Protein AF-A0A2M8PMB7-F1 (afdb_monomer)

Sequence (41 aa):
MYVCLCNAVTDSDIMEAVEDGAVHVSQLAERCGLGTCCGIC

Solvent-accessible surface area (backbone atoms only — not comparable to full-atom values): 2470 Å² total; per-residue (Å²): 101,79,57,23,77,91,58,70,29,31,51,65,58,52,51,51,43,38,75,74,64,43,87,46,69,69,49,40,27,71,73,56,40,47,44,73,79,86,60,83,88

Foldseek 3Di:
DQPDPVQRDDPVNVVVQVVVPDPDVVSVCVRRVPCVPPNPD

Structure (mmCIF, N/CA/C/O backbone):
data_AF-A0A2M8PMB7-F1
#
_entry.id   AF-A0A2M8PMB7-F1
#
loop_
_atom_site.group_PDB
_atom_site.id
_atom_site.type_symbol
_atom_site.label_atom_id
_atom_site.label_alt_id
_atom_site.label_comp_id
_atom_site.label_asym_id
_atom_site.label_entity_id
_atom_site.label_seq_id
_atom_site.pdbx_PDB_ins_code
_atom_site.Cartn_x
_atom_site.Cartn_y
_atom_site.Cartn_z
_atom_site.occupancy
_atom_site.B_iso_or_equiv
_atom_site.auth_seq_id
_atom_site.auth_comp_id
_atom_site.auth_asym_id
_atom_site.auth_atom_id
_atom_site.pdbx_PDB_model_num
ATOM 1 N N . MET A 1 1 ? 8.057 5.140 10.392 1.00 91.94 1 MET A N 1
ATOM 2 C CA . MET A 1 1 ? 9.179 4.505 9.656 1.00 91.94 1 MET A CA 1
ATOM 3 C C . MET A 1 1 ? 8.815 4.337 8.185 1.00 91.94 1 MET A C 1
ATOM 5 O O . MET A 1 1 ? 7.672 4.022 7.897 1.00 91.94 1 MET A O 1
ATOM 9 N N . TYR A 1 2 ? 9.760 4.520 7.253 1.00 96.81 2 TYR A N 1
ATOM 10 C CA . TYR A 1 2 ? 9.524 4.152 5.849 1.00 96.81 2 TYR A CA 1
ATOM 11 C C . TYR A 1 2 ? 9.523 2.633 5.689 1.00 96.81 2 TYR A C 1
ATOM 13 O O . TYR A 1 2 ? 10.499 1.974 6.046 1.00 96.81 2 TYR A O 1
ATOM 21 N N . VAL A 1 3 ? 8.434 2.112 5.135 1.00 96.81 3 VAL A N 1
ATOM 22 C CA . VAL A 1 3 ? 8.252 0.695 4.816 1.00 96.81 3 VAL A CA 1
ATOM 23 C C . VAL A 1 3 ? 8.589 0.455 3.346 1.00 96.81 3 VAL A C 1
ATOM 25 O O . VAL A 1 3 ? 9.465 -0.351 3.049 1.00 96.81 3 VAL A O 1
ATOM 28 N N . CYS A 1 4 ? 7.999 1.219 2.419 1.00 97.69 4 CYS A N 1
ATOM 29 C CA . CYS A 1 4 ? 8.366 1.171 1.001 1.00 97.69 4 CYS A CA 1
ATOM 30 C C . CYS A 1 4 ? 9.191 2.399 0.623 1.00 97.69 4 CYS A C 1
ATOM 32 O O . CYS A 1 4 ? 8.658 3.501 0.518 1.00 97.69 4 CYS A O 1
ATOM 34 N N . LEU A 1 5 ? 10.484 2.213 0.351 1.00 97.31 5 LEU A N 1
ATOM 35 C CA . LEU A 1 5 ? 11.344 3.329 -0.051 1.00 97.31 5 LEU A CA 1
ATOM 36 C C . LEU A 1 5 ? 11.061 3.804 -1.485 1.00 97.31 5 LEU A C 1
ATOM 38 O O . LEU A 1 5 ? 11.164 4.991 -1.767 1.00 97.31 5 LEU A O 1
ATOM 42 N N . CYS A 1 6 ? 10.676 2.894 -2.385 1.00 97.81 6 CYS A N 1
ATOM 43 C CA . CYS A 1 6 ? 10.399 3.234 -3.783 1.00 97.81 6 CYS A CA 1
ATOM 44 C C . CYS A 1 6 ? 9.203 4.172 -3.943 1.00 97.81 6 CYS A C 1
ATOM 46 O O . CYS A 1 6 ? 9.254 5.074 -4.771 1.00 97.81 6 CYS A O 1
ATOM 48 N N . ASN A 1 7 ? 8.157 3.955 -3.145 1.00 96.88 7 ASN A N 1
ATOM 49 C CA . ASN A 1 7 ? 6.909 4.714 -3.212 1.00 96.88 7 ASN A CA 1
ATOM 50 C C . ASN A 1 7 ? 6.704 5.608 -1.981 1.00 96.88 7 ASN A C 1
ATOM 52 O O . ASN A 1 7 ? 5.606 6.099 -1.759 1.00 96.88 7 ASN A O 1
ATOM 56 N N . ALA A 1 8 ? 7.763 5.810 -1.187 1.00 97.19 8 ALA A N 1
ATOM 57 C CA . ALA A 1 8 ? 7.763 6.620 0.030 1.00 97.19 8 ALA A CA 1
ATOM 58 C C . ALA A 1 8 ? 6.613 6.293 1.008 1.00 97.19 8 ALA A C 1
ATOM 60 O O . ALA A 1 8 ? 6.105 7.186 1.677 1.00 97.19 8 ALA A O 1
ATOM 61 N N . VAL A 1 9 ? 6.230 5.015 1.118 1.00 97.69 9 VAL A N 1
ATOM 62 C CA . VAL A 1 9 ? 5.154 4.564 2.017 1.00 97.69 9 VAL A CA 1
ATOM 63 C C . VAL A 1 9 ? 5.703 4.390 3.423 1.00 97.69 9 VAL A C 1
ATOM 65 O O . VAL A 1 9 ? 6.705 3.695 3.630 1.00 97.69 9 VAL A O 1
ATOM 68 N N . THR A 1 10 ? 5.027 4.985 4.391 1.00 98.12 10 THR A N 1
ATOM 69 C CA . THR A 1 10 ? 5.325 4.900 5.816 1.00 98.12 10 THR A CA 1
ATOM 70 C C . THR A 1 10 ? 4.403 3.917 6.535 1.00 98.1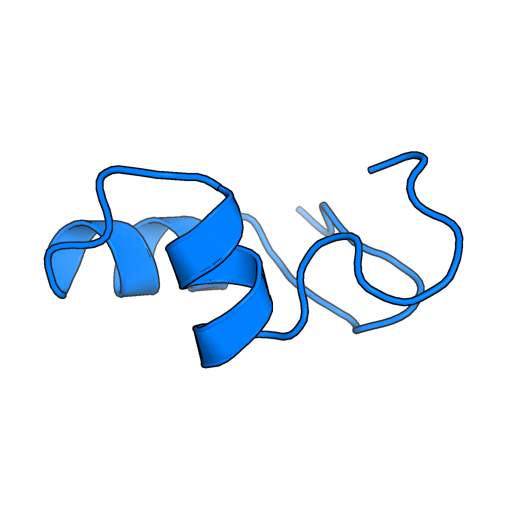2 10 THR A C 1
ATOM 72 O O . THR A 1 10 ? 3.363 3.504 6.030 1.00 98.12 10 THR A O 1
ATOM 75 N N . ASP A 1 11 ? 4.794 3.525 7.741 1.00 97.12 11 ASP A N 1
ATOM 76 C CA . ASP A 1 11 ? 3.937 2.810 8.688 1.00 97.12 11 ASP A CA 1
ATOM 77 C C . ASP A 1 11 ? 2.626 3.550 8.978 1.00 97.12 11 ASP A C 1
ATOM 79 O O . ASP A 1 11 ? 1.586 2.903 9.078 1.00 97.12 11 ASP A O 1
ATOM 83 N N . SER A 1 12 ? 2.657 4.882 9.066 1.00 97.25 12 SER A N 1
ATOM 84 C CA . SER A 1 12 ? 1.453 5.705 9.214 1.00 97.25 12 SER 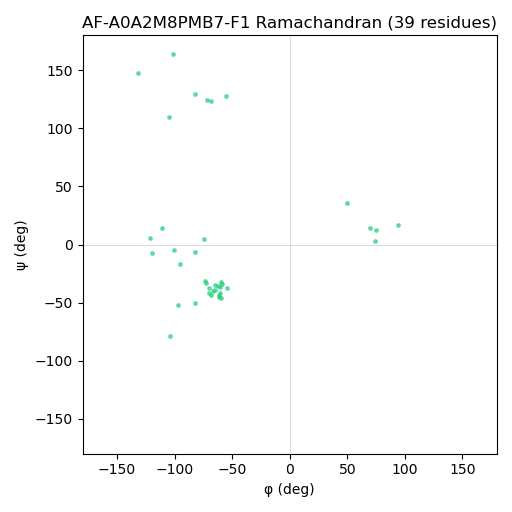A CA 1
ATOM 85 C C . SER A 1 12 ? 0.502 5.558 8.026 1.00 97.25 12 SER A C 1
ATOM 87 O O . SER A 1 12 ? -0.686 5.357 8.245 1.00 97.25 12 SER A O 1
ATOM 89 N N . ASP A 1 13 ? 1.015 5.562 6.791 1.00 96.69 13 ASP A N 1
ATOM 90 C CA . ASP A 1 13 ? 0.184 5.390 5.587 1.00 96.69 13 ASP A CA 1
ATOM 91 C C . ASP A 1 13 ? -0.466 3.996 5.541 1.00 96.69 13 ASP A C 1
ATOM 93 O O . ASP A 1 13 ? -1.595 3.827 5.080 1.00 96.69 13 ASP A O 1
ATOM 97 N N . ILE A 1 14 ? 0.244 2.972 6.032 1.00 96.50 14 ILE A N 1
ATOM 98 C CA . ILE A 1 14 ? -0.307 1.617 6.155 1.00 96.50 14 ILE A CA 1
ATOM 99 C C . ILE A 1 14 ? -1.396 1.585 7.228 1.00 96.50 14 ILE A C 1
ATOM 101 O O . ILE A 1 14 ? -2.440 0.978 7.002 1.00 96.50 14 ILE A O 1
ATOM 105 N N . MET A 1 15 ? -1.168 2.225 8.378 1.00 97.12 15 MET A N 1
ATOM 106 C CA . MET A 1 15 ? -2.166 2.303 9.447 1.00 97.12 15 MET A CA 1
ATOM 107 C C . MET A 1 15 ? -3.431 3.026 8.979 1.00 97.12 15 MET A C 1
ATOM 109 O O . MET A 1 15 ? -4.517 2.490 9.170 1.00 97.12 15 MET A O 1
ATOM 113 N N . GLU A 1 16 ? -3.298 4.154 8.282 1.00 97.06 16 GLU A N 1
ATOM 114 C CA . GLU A 1 16 ? -4.428 4.879 7.687 1.00 97.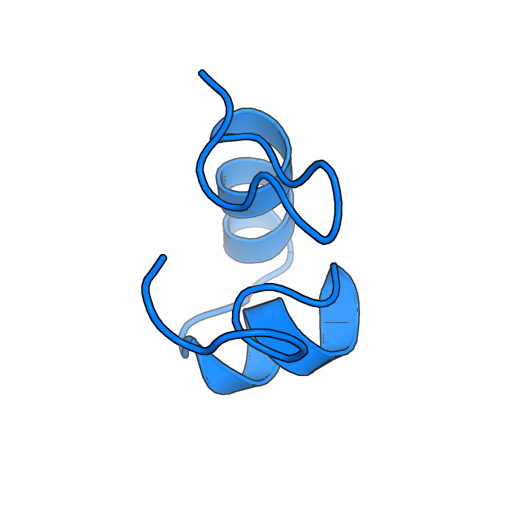06 16 GLU A CA 1
ATOM 115 C C . GLU A 1 16 ? -5.194 4.000 6.687 1.00 97.06 16 GLU A C 1
ATOM 117 O O . GLU A 1 16 ? -6.415 3.87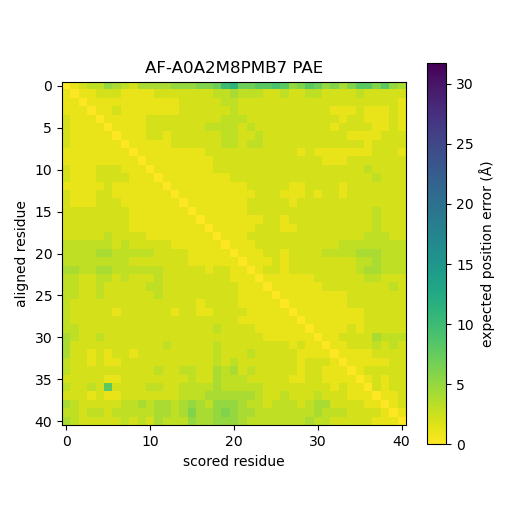6 6.761 1.00 97.06 16 GLU A O 1
ATOM 122 N N . ALA A 1 17 ? -4.487 3.289 5.802 1.00 96.56 17 ALA A N 1
ATOM 123 C CA . ALA A 1 17 ? -5.134 2.381 4.860 1.00 96.56 17 ALA A CA 1
ATOM 124 C C . ALA A 1 17 ? -5.884 1.230 5.560 1.00 96.56 17 ALA A C 1
ATOM 126 O O . ALA A 1 17 ? -6.937 0.808 5.076 1.00 96.56 17 ALA A O 1
ATOM 127 N N . VAL A 1 18 ? -5.364 0.720 6.683 1.00 97.00 18 VAL A N 1
ATOM 128 C CA . VAL A 1 18 ? -6.027 -0.308 7.505 1.00 97.00 18 VAL A CA 1
ATOM 129 C C . VAL A 1 18 ? -7.256 0.257 8.218 1.00 97.00 18 VAL A C 1
ATOM 131 O O . VAL A 1 18 ? -8.295 -0.406 8.232 1.00 97.00 18 VAL A O 1
ATOM 134 N N . GLU A 1 19 ? -7.180 1.473 8.761 1.00 97.44 19 GLU A N 1
ATOM 135 C 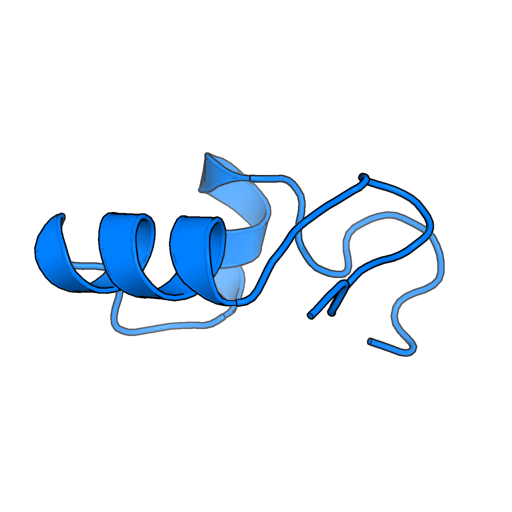CA . GLU A 1 19 ? -8.329 2.180 9.349 1.00 97.44 19 GLU A CA 1
ATOM 136 C C . GLU A 1 19 ? -9.441 2.409 8.314 1.00 97.44 19 GLU A C 1
ATOM 138 O O . GLU A 1 19 ? -10.621 2.216 8.610 1.00 97.44 19 GLU A O 1
ATOM 143 N N . ASP A 1 20 ? -9.058 2.675 7.067 1.00 96.00 20 ASP A N 1
ATOM 144 C CA . ASP A 1 20 ? -9.946 2.763 5.908 1.00 96.00 20 ASP A CA 1
ATOM 145 C C . ASP A 1 20 ? -10.460 1.401 5.386 1.00 96.00 20 ASP A C 1
ATOM 147 O O . ASP A 1 20 ? -11.135 1.328 4.348 1.00 96.00 20 ASP A O 1
ATOM 151 N N . GLY A 1 21 ? -10.136 0.302 6.070 1.00 96.81 21 GLY A N 1
ATOM 152 C CA . GLY A 1 21 ? -10.647 -1.037 5.782 1.00 96.81 21 GLY A CA 1
ATOM 153 C C . GLY A 1 21 ? -9.773 -1.894 4.864 1.00 96.81 21 GLY A C 1
ATOM 154 O O . GLY A 1 21 ? -10.264 -2.891 4.327 1.00 96.81 21 GLY A O 1
ATOM 155 N N . ALA A 1 22 ? -8.498 -1.551 4.659 1.00 97.44 22 ALA A N 1
ATOM 156 C CA . ALA A 1 22 ? -7.562 -2.463 4.008 1.00 97.44 22 ALA A CA 1
ATOM 157 C C . ALA A 1 22 ? -7.269 -3.674 4.913 1.00 97.44 22 ALA A C 1
ATOM 159 O O . ALA A 1 22 ? -6.802 -3.544 6.041 1.00 97.44 22 ALA A O 1
ATOM 160 N N . VAL A 1 23 ? -7.513 -4.871 4.387 1.00 97.00 23 VAL A N 1
ATOM 161 C CA . VAL A 1 23 ? -7.274 -6.167 5.047 1.00 97.00 23 VAL A CA 1
ATOM 162 C C . VAL A 1 23 ? -6.283 -7.045 4.275 1.00 97.00 23 VAL A C 1
ATOM 164 O O . VAL A 1 23 ? -5.856 -8.091 4.765 1.00 97.00 23 VAL A O 1
ATOM 167 N N . HIS A 1 24 ? -5.890 -6.624 3.069 1.00 97.00 24 HIS A N 1
ATOM 168 C CA . HIS A 1 24 ? -4.937 -7.329 2.216 1.00 97.00 24 HIS A CA 1
ATOM 169 C C . HIS A 1 24 ? -3.851 -6.395 1.681 1.00 97.00 24 HIS A C 1
ATOM 171 O O . HIS A 1 24 ? -4.106 -5.236 1.362 1.00 97.00 24 HIS A O 1
ATOM 177 N N . VAL A 1 25 ? -2.642 -6.933 1.491 1.00 94.12 25 VAL A N 1
ATOM 178 C CA . VAL A 1 25 ? -1.499 -6.187 0.929 1.00 94.12 25 VAL A CA 1
ATOM 179 C C . VAL A 1 25 ? -1.799 -5.661 -0.477 1.00 94.12 25 VAL A C 1
ATOM 181 O O . VAL A 1 25 ? -1.366 -4.569 -0.823 1.00 94.12 25 VAL A O 1
ATOM 184 N N . SER A 1 26 ? -2.604 -6.376 -1.271 1.00 96.19 26 SER A N 1
ATOM 185 C CA . SER A 1 26 ? -3.049 -5.894 -2.585 1.00 96.19 26 SER A CA 1
ATOM 186 C C . SER A 1 26 ? -3.814 -4.570 -2.499 1.00 96.19 26 SER A C 1
ATOM 188 O O . SER A 1 26 ? -3.659 -3.719 -3.365 1.00 96.19 26 SER A O 1
ATOM 190 N N . GLN A 1 27 ? -4.579 -4.351 -1.428 1.00 97.25 27 GLN A N 1
ATOM 191 C CA . GLN A 1 27 ? -5.301 -3.096 -1.218 1.00 97.25 27 GLN A CA 1
ATOM 192 C C . GLN A 1 27 ? -4.352 -1.962 -0.812 1.00 97.25 27 GLN A C 1
ATOM 194 O O . GLN A 1 27 ? -4.581 -0.817 -1.187 1.00 97.25 27 GLN A O 1
ATOM 199 N N . LEU A 1 28 ? -3.260 -2.265 -0.099 1.00 96.25 28 LEU A N 1
AT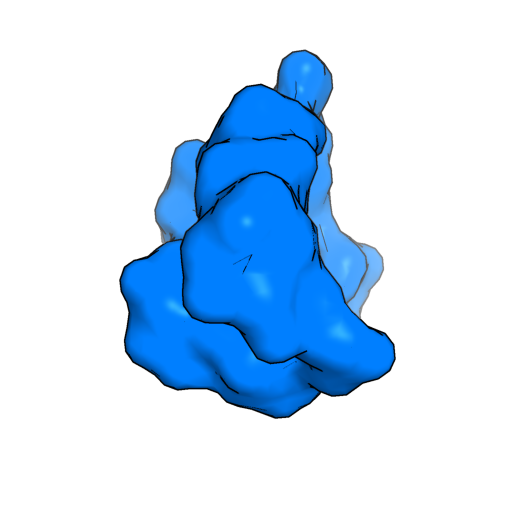OM 200 C CA . LEU A 1 28 ? -2.187 -1.295 0.159 1.00 96.25 28 LEU A CA 1
ATOM 201 C C . LEU A 1 28 ? -1.456 -0.931 -1.143 1.00 96.25 28 LEU A C 1
ATOM 203 O O . LEU A 1 28 ? -1.161 0.236 -1.387 1.00 96.25 28 LEU A O 1
ATOM 207 N N . ALA A 1 29 ? -1.218 -1.915 -2.013 1.00 96.25 29 ALA A N 1
ATOM 208 C CA . ALA A 1 29 ? -0.628 -1.692 -3.329 1.00 96.25 29 ALA A CA 1
ATOM 209 C C . ALA A 1 29 ? -1.499 -0.767 -4.200 1.00 96.25 29 ALA A C 1
ATOM 211 O O . ALA A 1 29 ? -0.974 0.136 -4.845 1.00 96.25 29 ALA A O 1
ATOM 212 N N . GLU A 1 30 ? -2.821 -0.944 -4.177 1.00 95.31 30 GLU A N 1
ATOM 213 C CA . GLU A 1 30 ? -3.772 -0.083 -4.896 1.00 95.31 30 GLU A CA 1
ATOM 214 C C . GLU A 1 30 ? -3.887 1.325 -4.291 1.00 95.31 30 GLU A C 1
ATOM 216 O O . GLU A 1 30 ? -4.010 2.298 -5.033 1.00 95.31 30 GLU A O 1
ATOM 221 N N . ARG A 1 31 ? -3.842 1.450 -2.958 1.00 94.44 31 ARG A N 1
ATOM 222 C CA . ARG A 1 31 ? -4.062 2.723 -2.248 1.00 94.44 31 ARG A CA 1
ATOM 223 C C . ARG A 1 31 ? -2.825 3.612 -2.178 1.00 94.44 31 ARG A C 1
ATOM 225 O O . ARG A 1 31 ? -2.911 4.795 -2.485 1.00 94.44 31 ARG A O 1
ATOM 23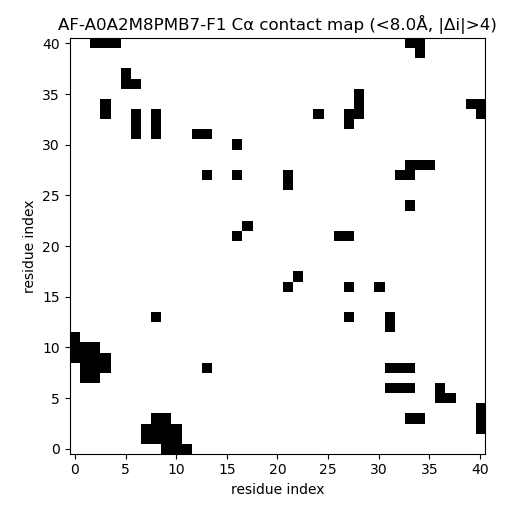2 N N . CYS A 1 32 ? -1.691 3.058 -1.754 1.00 94.19 32 CYS A N 1
ATOM 233 C CA . CYS A 1 32 ? -0.457 3.813 -1.514 1.00 94.19 32 CYS A CA 1
ATOM 234 C C . CYS A 1 32 ? 0.727 3.319 -2.358 1.00 94.19 32 CYS A C 1
ATOM 236 O O . CYS A 1 32 ? 1.848 3.795 -2.200 1.00 94.19 32 CYS A O 1
ATOM 238 N N . GLY A 1 33 ? 0.506 2.373 -3.276 1.00 95.00 33 GLY A N 1
ATOM 239 C CA . GLY A 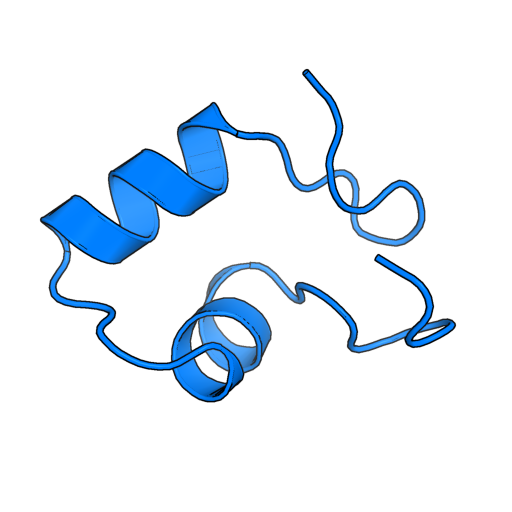1 33 ? 1.567 1.853 -4.135 1.00 95.00 33 GLY A CA 1
ATOM 240 C C . GLY A 1 33 ? 2.521 0.900 -3.419 1.00 95.00 33 GLY A C 1
ATOM 241 O O . GLY A 1 33 ? 3.578 0.590 -3.957 1.00 95.00 33 GLY A O 1
ATOM 242 N N . LEU A 1 34 ? 2.219 0.417 -2.213 1.00 97.19 34 LEU A N 1
ATOM 243 C CA . LEU A 1 34 ? 3.135 -0.464 -1.486 1.00 97.19 34 LEU A CA 1
ATOM 244 C C . LEU A 1 34 ? 3.514 -1.707 -2.318 1.00 97.19 34 LEU A C 1
ATOM 246 O O . LEU A 1 34 ? 2.655 -2.403 -2.851 1.00 97.19 34 LEU A O 1
ATOM 250 N N . GLY A 1 35 ? 4.819 -1.967 -2.452 1.00 95.75 35 GLY A N 1
ATOM 251 C CA . GLY A 1 35 ? 5.341 -3.150 -3.146 1.00 95.75 35 GLY A CA 1
ATOM 252 C C . GLY A 1 35 ? 5.241 -3.143 -4.679 1.00 95.75 35 GLY A C 1
ATOM 253 O O . GLY A 1 35 ? 5.656 -4.116 -5.300 1.00 95.75 35 GLY A O 1
ATOM 254 N N . THR A 1 36 ? 4.763 -2.069 -5.322 1.00 97.44 36 THR A N 1
ATOM 255 C CA . THR A 1 36 ? 4.509 -2.055 -6.783 1.00 97.44 36 THR A CA 1
ATOM 256 C C . THR A 1 36 ? 5.734 -1.777 -7.665 1.00 97.44 36 THR A C 1
ATOM 258 O O . THR A 1 36 ? 5.631 -1.863 -8.885 1.00 97.44 36 THR A O 1
ATOM 261 N N . CYS A 1 37 ? 6.891 -1.449 -7.077 1.00 96.69 37 CYS A N 1
ATOM 262 C CA . CYS A 1 37 ? 8.124 -1.143 -7.815 1.00 96.69 37 CYS A CA 1
ATOM 263 C C . CYS A 1 37 ? 9.138 -2.300 -7.772 1.00 96.69 37 CYS A C 1
ATOM 265 O O . CYS A 1 37 ? 9.260 -3.061 -8.726 1.00 96.69 37 CYS A O 1
ATOM 267 N N . CYS A 1 38 ? 9.870 -2.454 -6.665 1.00 96.69 38 CYS A N 1
ATOM 268 C CA . CYS A 1 38 ? 10.903 -3.486 -6.510 1.0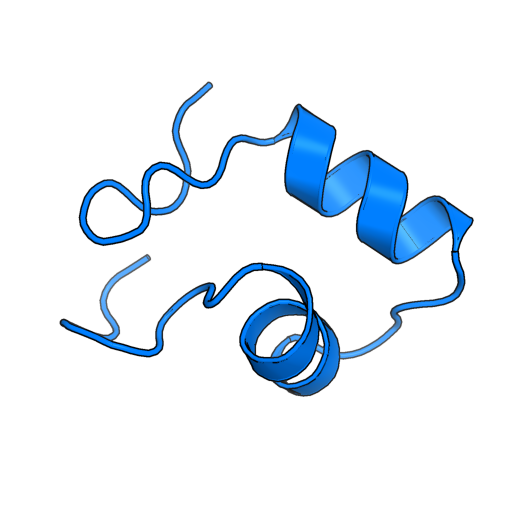0 96.69 38 CYS A CA 1
ATOM 269 C C . CYS A 1 38 ? 10.412 -4.766 -5.812 1.00 96.69 38 CYS A C 1
ATOM 271 O O . CYS A 1 38 ? 11.093 -5.785 -5.881 1.00 96.69 38 CYS A O 1
ATOM 273 N N . GLY A 1 39 ? 9.262 -4.713 -5.127 1.00 94.50 39 GLY A N 1
ATOM 274 C CA . GLY A 1 39 ? 8.618 -5.865 -4.483 1.00 94.50 39 GLY A CA 1
ATOM 275 C C . GLY A 1 39 ? 9.321 -6.448 -3.249 1.00 94.50 39 GLY A C 1
ATOM 276 O O . GLY A 1 39 ? 8.989 -7.560 -2.854 1.00 94.50 39 GLY A O 1
ATOM 277 N N . ILE A 1 40 ? 10.294 -5.747 -2.652 1.00 94.00 40 ILE A N 1
ATOM 278 C CA . ILE A 1 40 ? 11.079 -6.257 -1.503 1.00 94.00 40 ILE A CA 1
ATOM 279 C C . ILE A 1 40 ? 10.638 -5.721 -0.131 1.00 94.00 40 ILE A C 1
ATOM 281 O O . ILE A 1 40 ? 11.224 -6.110 0.877 1.00 94.00 40 ILE A O 1
ATOM 285 N N . CYS A 1 41 ? 9.681 -4.794 -0.098 1.00 93.06 41 CYS A N 1
ATOM 286 C CA . CYS A 1 41 ? 9.168 -4.151 1.114 1.00 93.06 41 CYS A CA 1
ATOM 287 C C . CYS A 1 41 ? 7.848 -4.760 1.579 1.00 93.06 41 CYS A C 1
ATOM 289 O O . CYS A 1 41 ? 7.046 -5.137 0.692 1.00 93.06 41 CYS A O 1
#

Mean predicted aligned error: 1.97 Å

pLDDT: mean 96.33, std 1.37, range [91.94, 98.12]

Radius of gyration: 9.09 Å; Cα contacts (8 Å, |Δi|>4): 46; chains: 1; bounding box: 22×14×18 Å

Secondary structure (DSSP, 8-state):
-EEETTTTEEHHHHHHHHHTT--SHHHHHHHH-TTSSSS--

Nearest PDB structures (foldseek):
  6e6r-assembly1_A  TM=9.620E-01  e=2.210E-03  Pseudomonas aeruginosa
  4e6k-assembly1_G  TM=9.457E-01  e=5.459E-03  Pseudomonas aeruginosa PAO1
  6e6s-assembly2_B  TM=9.257E-01  e=4.266E-03  Pseudomonas aeruginosa